Protein AF-I8QXZ4-F1 (afdb_monomer_lite)

Secondary structure (DSSP, 8-state):
--EEEEEEEE--SSS-SEEEEEEHHHHHTT-THHHHHHHS-SPSSEEEEEEEE--TTSPPEEEEEEEEEHHHHHT-S--B-TTS-B-EEEEEEEESS-----HHHHHHHHHHH-TTHHHHHHHHHT---TTPPPEEEPEEE---

Foldseek 3Di:
DKKKFKWKWWAAQAGDIFTQEDAVVCVVVVNRCQVVVQPPPPPDQAAFFKDWDDDPPAAIKIKTKGKDFLCVLQVHPFGAYPVRHTIMMIITMIIRHDDGDPRVLSVVQRVVVCVCVSVSSVVNNPDDDPPDGHHHTDIDDDDD

pLDDT: mean 92.65, std 5.45, range [53.84, 97.69]

Radius of gyration: 14.34 Å; chains: 1; bounding box: 31×32×42 Å

Sequence (144 aa):
MTGSWMFLVTRNRELDWRAILAPGFLIDANDDFQLVTRTAAPAHPQPPTARPLDVPGRAQLTLLYRSRPAGEVLGLPTARDRFGRPIFVVEGMVVDRPVSPPPAMIQAAIEDGLTGLEDLVRAFWQQSDEAAPPQVAPCRPITL

Structure (mmCIF, N/CA/C/O backbone):
data_AF-I8QXZ4-F1
#
_entry.id   AF-I8QXZ4-F1
#
loop_
_atom_site.group_PDB
_atom_site.id
_atom_site.type_symbol
_atom_site.label_atom_id
_atom_site.label_alt_id
_atom_site.label_comp_id
_atom_site.label_asym_id
_atom_site.label_entity_id
_atom_site.label_seq_id
_atom_site.pdbx_PDB_ins_code
_atom_site.Cartn_x
_atom_site.Cartn_y
_atom_site.Cartn_z
_atom_site.occupancy
_atom_site.B_iso_or_equiv
_atom_site.auth_seq_id
_atom_site.auth_comp_id
_atom_site.auth_asym_id
_atom_site.auth_atom_id
_atom_site.pdbx_PDB_model_num
ATOM 1 N N . MET A 1 1 ? 7.270 0.340 -23.156 1.00 53.84 1 MET A N 1
ATOM 2 C CA . MET A 1 1 ? 6.277 1.161 -22.434 1.00 53.84 1 MET A CA 1
ATOM 3 C C . MET A 1 1 ? 6.468 0.866 -20.966 1.00 53.84 1 MET A C 1
ATOM 5 O O . MET A 1 1 ? 6.603 -0.305 -20.652 1.00 53.84 1 MET A O 1
ATOM 9 N N . THR A 1 2 ? 6.555 1.895 -20.128 1.00 74.31 2 THR A N 1
ATOM 10 C CA . THR A 1 2 ? 6.661 1.736 -18.673 1.00 74.31 2 THR A CA 1
ATOM 11 C C . THR A 1 2 ? 5.270 1.443 -18.124 1.00 74.31 2 THR A C 1
ATOM 13 O O . THR A 1 2 ? 4.381 2.290 -18.245 1.00 74.31 2 THR A O 1
ATOM 16 N N . GLY A 1 3 ? 5.071 0.244 -17.594 1.00 90.69 3 GLY A N 1
ATOM 17 C CA . GLY A 1 3 ? 3.848 -0.165 -16.923 1.00 90.69 3 GLY A CA 1
ATOM 18 C C . GLY A 1 3 ? 3.853 0.227 -15.448 1.00 90.69 3 GLY A C 1
ATOM 19 O O . GLY A 1 3 ? 4.862 0.100 -14.748 1.00 90.69 3 GLY A O 1
ATOM 20 N N . SER A 1 4 ? 2.703 0.679 -14.965 1.00 94.19 4 SER A N 1
ATOM 21 C CA . SER A 1 4 ? 2.410 0.776 -13.543 1.00 94.19 4 SER A CA 1
ATOM 22 C C . SER A 1 4 ? 1.153 -0.005 -13.183 1.00 94.19 4 SER A C 1
ATOM 24 O O . SER A 1 4 ? 0.250 -0.199 -13.998 1.00 94.19 4 SER A O 1
ATOM 26 N N . TRP A 1 5 ? 1.092 -0.461 -11.939 1.00 95.88 5 TRP A N 1
ATOM 27 C CA . TRP A 1 5 ? -0.060 -1.160 -11.381 1.00 95.88 5 TRP A CA 1
ATOM 28 C C . TRP A 1 5 ? -0.387 -0.550 -10.037 1.00 95.88 5 TRP A C 1
ATOM 30 O O . TRP A 1 5 ? 0.482 -0.498 -9.167 1.00 95.88 5 TRP A O 1
ATOM 40 N N . MET A 1 6 ? -1.631 -0.122 -9.851 1.00 96.50 6 MET A N 1
ATOM 41 C CA . MET A 1 6 ? -2.079 0.339 -8.542 1.00 96.50 6 MET A CA 1
ATOM 42 C C . MET A 1 6 ? -2.011 -0.798 -7.525 1.00 96.50 6 MET A C 1
ATOM 44 O O . MET A 1 6 ? -2.211 -1.966 -7.855 1.00 96.50 6 MET A O 1
ATOM 48 N N . PHE A 1 7 ? -1.758 -0.449 -6.274 1.00 97.25 7 PHE A N 1
ATOM 49 C CA . PHE A 1 7 ? -1.906 -1.369 -5.167 1.00 97.25 7 PHE A CA 1
ATOM 50 C C . PHE A 1 7 ? -2.546 -0.681 -3.967 1.00 97.25 7 PHE A C 1
ATOM 52 O O . PHE A 1 7 ? -2.477 0.539 -3.796 1.00 97.25 7 PHE A O 1
ATOM 59 N N . LEU A 1 8 ? -3.172 -1.504 -3.136 1.00 97.31 8 LEU A N 1
ATOM 60 C CA . LEU A 1 8 ? -3.842 -1.099 -1.916 1.00 97.31 8 LEU A CA 1
ATOM 61 C C . LEU A 1 8 ? -3.513 -2.110 -0.834 1.00 97.31 8 LEU A C 1
ATOM 63 O O . LEU A 1 8 ? -3.776 -3.299 -1.003 1.00 97.31 8 LEU A O 1
ATOM 67 N N . VAL A 1 9 ? -2.972 -1.632 0.277 1.00 97.38 9 VAL A N 1
ATOM 68 C CA . VAL A 1 9 ? -2.697 -2.437 1.462 1.00 97.38 9 VAL A CA 1
ATOM 69 C C . VAL A 1 9 ? -3.378 -1.789 2.654 1.00 97.38 9 VAL A C 1
ATOM 71 O O . VAL A 1 9 ? -3.232 -0.595 2.911 1.00 97.38 9 VAL A O 1
ATOM 74 N N . THR A 1 10 ? -4.138 -2.574 3.401 1.00 96.56 10 THR A N 1
ATOM 75 C CA . THR A 1 10 ? -4.742 -2.112 4.648 1.00 96.56 10 THR A CA 1
ATOM 76 C C . THR A 1 10 ? -5.071 -3.305 5.541 1.00 96.56 10 THR A C 1
ATOM 78 O O . THR A 1 10 ? -4.791 -4.454 5.207 1.00 96.56 10 THR A O 1
ATOM 81 N N . ARG A 1 11 ? -5.649 -3.016 6.698 1.00 95.50 11 ARG A N 1
ATOM 82 C CA . ARG A 1 11 ? -6.251 -3.975 7.620 1.00 95.50 11 ARG A CA 1
ATOM 83 C C . ARG A 1 11 ? -7.636 -3.462 7.997 1.00 95.50 11 ARG A C 1
ATOM 85 O O . ARG A 1 11 ? -7.916 -2.280 7.800 1.00 95.50 11 ARG A O 1
ATOM 92 N N . ASN A 1 12 ? -8.488 -4.303 8.563 1.00 94.44 12 ASN A N 1
ATOM 93 C CA . ASN A 1 12 ? -9.790 -3.854 9.051 1.00 94.44 12 ASN A CA 1
ATOM 94 C C . ASN A 1 12 ? -9.926 -4.129 10.556 1.00 94.44 12 ASN A C 1
ATOM 96 O O . ASN A 1 12 ? -8.929 -4.204 11.279 1.00 94.44 12 ASN A O 1
ATOM 100 N N . ARG A 1 13 ? -11.159 -4.183 11.065 1.00 92.94 13 ARG A N 1
ATOM 101 C CA . ARG A 1 13 ? -11.408 -4.386 12.496 1.00 92.94 13 ARG A CA 1
ATOM 102 C C . ARG A 1 13 ? -10.993 -5.771 12.996 1.00 92.94 13 ARG A C 1
ATOM 104 O O . ARG A 1 13 ? -10.681 -5.905 14.183 1.00 92.94 13 ARG A O 1
ATOM 111 N N . GLU A 1 14 ? -11.004 -6.757 12.108 1.00 92.69 14 GLU A N 1
ATOM 112 C CA . GLU A 1 14 ? -10.884 -8.184 12.408 1.00 92.69 14 GLU A CA 1
ATOM 113 C C . GLU A 1 14 ? -9.661 -8.819 11.745 1.00 92.69 14 GLU A C 1
ATOM 115 O O . GLU A 1 14 ? -8.966 -9.603 12.390 1.00 92.69 14 GLU A O 1
ATOM 120 N N . LEU A 1 15 ? -9.396 -8.444 10.493 1.00 92.94 15 LEU A N 1
ATOM 121 C CA . LEU A 1 15 ? -8.332 -8.955 9.640 1.00 92.94 15 LEU A CA 1
ATOM 122 C C . LEU A 1 15 ? -7.073 -8.094 9.755 1.00 92.94 15 LEU A C 1
ATOM 124 O O . LEU A 1 15 ? -7.155 -6.862 9.809 1.00 92.94 15 LEU A O 1
ATOM 128 N N . ASP A 1 16 ? -5.914 -8.752 9.755 1.00 93.31 16 ASP A N 1
ATOM 129 C CA . ASP A 1 16 ? -4.600 -8.110 9.769 1.00 93.31 16 ASP A CA 1
ATOM 130 C C . ASP A 1 16 ? -4.232 -7.481 8.408 1.00 93.31 16 ASP A C 1
ATOM 132 O O . ASP A 1 16 ? -5.023 -7.434 7.463 1.00 93.31 16 ASP A O 1
ATOM 136 N N . TRP A 1 17 ? -3.032 -6.901 8.342 1.00 94.56 17 TRP A N 1
ATOM 137 C CA . TRP A 1 17 ? -2.517 -6.219 7.158 1.00 94.56 17 TRP A CA 1
ATOM 138 C C . TRP A 1 17 ? -2.399 -7.147 5.956 1.00 94.56 17 TRP A C 1
ATOM 140 O O . TRP A 1 17 ? -1.713 -8.165 6.018 1.00 94.56 17 TRP A O 1
ATOM 150 N N . ARG A 1 18 ? -2.993 -6.739 4.835 1.00 95.38 18 ARG A N 1
ATOM 151 C CA . ARG A 1 18 ? -2.932 -7.488 3.582 1.00 95.38 18 ARG A CA 1
ATOM 152 C C . ARG A 1 18 ? -3.099 -6.596 2.361 1.00 95.38 18 ARG A C 1
ATOM 154 O O . ARG A 1 18 ? -3.592 -5.469 2.461 1.00 95.38 18 ARG A O 1
ATOM 161 N N . ALA A 1 19 ? -2.710 -7.120 1.204 1.00 96.62 19 ALA A N 1
ATOM 162 C CA . ALA A 1 19 ? -3.058 -6.522 -0.072 1.00 96.62 19 ALA A CA 1
ATOM 163 C C . ALA A 1 19 ? -4.553 -6.736 -0.365 1.00 96.62 19 ALA A C 1
ATOM 165 O O . ALA A 1 19 ? -5.075 -7.837 -0.217 1.00 96.62 19 ALA A O 1
ATOM 166 N N . ILE A 1 20 ? -5.230 -5.667 -0.776 1.00 96.31 20 ILE A N 1
ATOM 167 C CA . ILE A 1 20 ? -6.620 -5.662 -1.266 1.00 96.31 20 ILE A CA 1
ATOM 168 C C . ILE A 1 20 ? -6.642 -5.523 -2.785 1.00 96.31 20 ILE A C 1
ATOM 170 O O . ILE A 1 20 ? -7.501 -6.086 -3.457 1.00 96.31 20 ILE A O 1
ATOM 174 N N . LEU A 1 21 ? -5.670 -4.786 -3.319 1.00 97.12 21 LEU A N 1
ATOM 175 C CA . LEU A 1 21 ? -5.420 -4.618 -4.740 1.00 97.12 21 LEU A CA 1
ATOM 176 C C . LEU A 1 21 ? -3.920 -4.804 -4.967 1.00 97.12 21 LEU A C 1
ATOM 178 O O . LEU A 1 21 ? -3.120 -4.184 -4.263 1.00 97.12 21 LEU A O 1
ATOM 182 N N . ALA A 1 22 ? -3.540 -5.629 -5.936 1.00 97.31 22 ALA A N 1
ATOM 183 C CA . ALA A 1 22 ? -2.142 -5.877 -6.270 1.00 97.31 22 ALA A CA 1
ATOM 184 C C . ALA A 1 22 ? -1.969 -6.182 -7.768 1.00 97.31 22 ALA A C 1
ATOM 186 O O . ALA A 1 22 ? -2.902 -6.671 -8.408 1.00 97.31 22 ALA A O 1
ATOM 187 N N . PRO A 1 23 ? -0.782 -5.940 -8.354 1.00 96.31 23 PRO A N 1
ATOM 188 C CA . PRO A 1 23 ? -0.457 -6.455 -9.680 1.00 96.31 23 PRO A CA 1
ATOM 18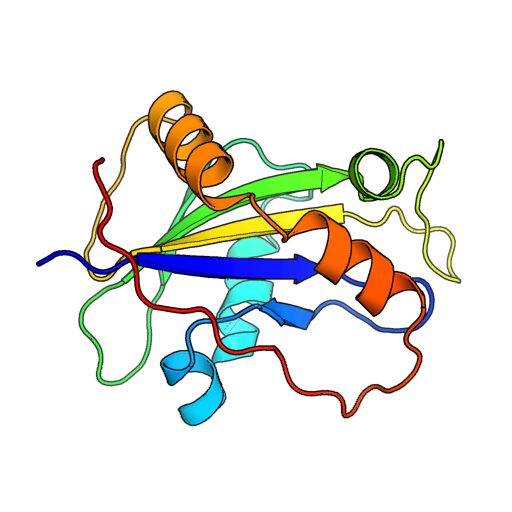9 C C . PRO A 1 2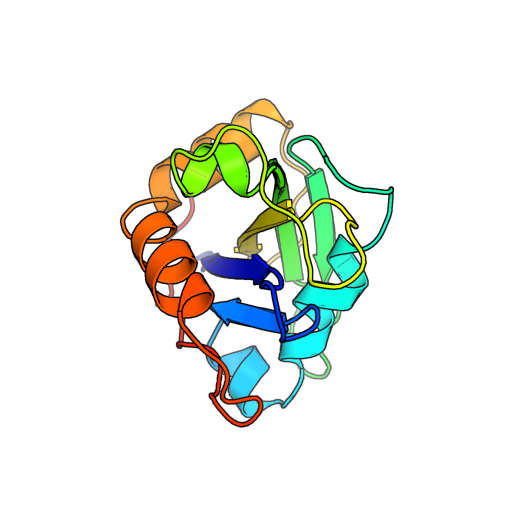3 ? -0.698 -7.967 -9.748 1.00 96.31 23 PRO A C 1
ATOM 191 O O . PRO A 1 23 ? -0.199 -8.702 -8.896 1.00 96.31 23 PRO A O 1
ATOM 194 N N . GLY A 1 24 ? -1.396 -8.441 -10.787 1.00 95.44 24 GLY A N 1
ATOM 195 C CA . GLY A 1 24 ? -1.713 -9.872 -10.938 1.00 95.44 24 GLY A CA 1
ATOM 196 C C . GLY A 1 24 ? -0.475 -10.758 -10.876 1.00 95.44 24 GLY A C 1
ATOM 197 O O . GLY A 1 24 ? -0.476 -11.805 -10.251 1.00 95.44 24 GLY A O 1
ATOM 198 N N . PHE A 1 25 ? 0.643 -10.251 -11.382 1.00 93.75 25 PHE A N 1
ATOM 199 C CA . PHE A 1 25 ? 1.892 -10.983 -11.367 1.00 93.75 25 PHE A CA 1
ATOM 200 C C . PHE A 1 25 ? 2.530 -11.187 -9.986 1.00 93.75 25 PHE A C 1
ATOM 202 O O . PHE A 1 25 ? 3.400 -12.046 -9.867 1.00 93.75 25 PHE A O 1
ATOM 209 N N . LEU A 1 26 ? 2.191 -10.360 -8.989 1.00 95.50 26 LEU A N 1
ATOM 210 C CA . LEU A 1 26 ? 2.594 -10.596 -7.600 1.00 95.50 26 LEU A CA 1
ATOM 211 C C . LEU A 1 26 ? 1.701 -11.666 -6.984 1.00 95.50 26 LEU A C 1
ATOM 213 O O . LEU A 1 26 ? 2.197 -12.520 -6.262 1.00 95.50 26 LEU A O 1
ATOM 217 N N . ILE A 1 27 ? 0.408 -11.640 -7.313 1.00 95.19 27 ILE A N 1
ATOM 218 C CA . ILE A 1 27 ? -0.573 -12.626 -6.853 1.00 95.19 27 ILE A CA 1
ATOM 219 C C . ILE A 1 27 ? -0.210 -14.013 -7.401 1.00 95.19 27 ILE A C 1
ATOM 221 O O . ILE A 1 27 ? -0.087 -14.961 -6.633 1.00 95.19 27 ILE A O 1
ATOM 225 N N . ASP A 1 28 ? 0.062 -14.118 -8.705 1.00 93.94 28 ASP A N 1
ATOM 226 C CA . ASP A 1 28 ? 0.450 -15.371 -9.370 1.00 93.94 28 ASP A CA 1
ATOM 227 C C . ASP A 1 28 ? 1.748 -15.964 -8.796 1.00 93.94 28 ASP A C 1
ATOM 229 O O . ASP A 1 28 ? 1.925 -17.181 -8.763 1.00 93.94 28 ASP A O 1
ATO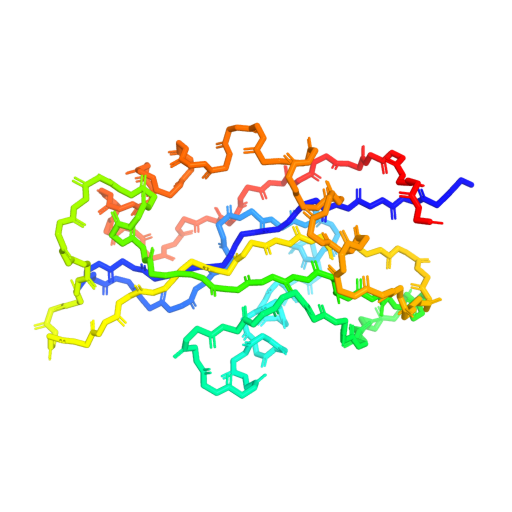M 233 N N . ALA A 1 29 ? 2.661 -15.100 -8.342 1.00 92.50 29 ALA A N 1
ATOM 234 C CA . ALA A 1 29 ? 3.922 -15.486 -7.715 1.00 92.50 29 ALA A CA 1
ATOM 235 C C . ALA A 1 29 ? 3.807 -15.727 -6.197 1.00 92.50 29 ALA A C 1
ATOM 237 O O . ALA A 1 29 ? 4.792 -16.130 -5.582 1.00 92.50 29 ALA A O 1
ATOM 238 N N . ASN A 1 30 ? 2.634 -15.495 -5.592 1.00 92.88 30 ASN A N 1
ATOM 239 C CA . ASN A 1 30 ? 2.422 -15.496 -4.140 1.00 92.88 30 ASN A CA 1
ATOM 240 C C . ASN A 1 30 ? 3.381 -14.538 -3.390 1.00 92.88 30 ASN A C 1
ATOM 242 O O . ASN A 1 30 ? 3.855 -14.832 -2.293 1.00 92.88 30 ASN A O 1
ATOM 246 N N . ASP A 1 31 ? 3.676 -13.393 -4.014 1.00 95.06 31 ASP A N 1
ATOM 247 C CA . ASP A 1 31 ? 4.605 -12.347 -3.561 1.00 95.06 31 ASP A CA 1
ATOM 248 C C . ASP A 1 31 ? 3.887 -11.029 -3.194 1.00 95.06 31 ASP A C 1
ATOM 250 O O . ASP A 1 31 ? 4.528 -10.022 -2.887 1.00 95.06 31 ASP A O 1
ATOM 254 N N . ASP A 1 32 ? 2.552 -10.986 -3.193 1.00 94.88 32 ASP A N 1
ATOM 255 C CA . ASP A 1 32 ? 1.771 -9.793 -2.835 1.00 94.88 32 ASP A CA 1
ATOM 256 C C . ASP A 1 32 ? 1.999 -9.343 -1.379 1.00 94.88 32 ASP A C 1
ATOM 258 O O . ASP A 1 32 ? 1.929 -8.146 -1.081 1.00 94.88 32 ASP A O 1
ATOM 262 N N . PHE A 1 33 ? 2.405 -10.258 -0.491 1.00 93.94 33 PHE A N 1
ATOM 263 C CA . PHE A 1 33 ? 2.833 -9.937 0.876 1.00 93.94 33 PHE A CA 1
ATOM 264 C C . PHE A 1 33 ? 4.010 -8.944 0.922 1.00 93.94 33 PHE A C 1
ATOM 266 O O . PHE A 1 33 ? 4.165 -8.216 1.908 1.00 93.94 33 PHE A O 1
ATOM 273 N N . GLN A 1 34 ? 4.822 -8.855 -0.140 1.00 95.25 34 GLN A N 1
ATOM 274 C CA . GLN A 1 34 ? 5.898 -7.865 -0.245 1.00 95.25 34 GLN A CA 1
ATOM 275 C C . GLN A 1 34 ? 5.359 -6.431 -0.197 1.00 95.25 34 GLN A C 1
ATOM 277 O O . GLN A 1 34 ? 6.024 -5.539 0.328 1.00 95.25 34 GLN A O 1
ATOM 282 N N . LEU A 1 35 ? 4.137 -6.189 -0.686 1.00 96.62 35 LEU A N 1
ATOM 283 C CA . LEU A 1 35 ? 3.509 -4.868 -0.612 1.00 96.62 35 LEU A CA 1
ATOM 284 C C . LEU A 1 35 ? 3.272 -4.447 0.841 1.00 96.62 35 LEU A C 1
ATOM 286 O O . LEU A 1 35 ? 3.438 -3.276 1.178 1.00 96.62 35 LEU A O 1
ATOM 290 N N . VAL A 1 36 ? 2.939 -5.400 1.714 1.00 96.06 36 VAL A N 1
ATOM 291 C CA . VAL A 1 36 ? 2.766 -5.166 3.152 1.00 96.06 36 VAL A CA 1
ATOM 292 C C . VAL A 1 36 ? 4.116 -4.924 3.821 1.00 96.06 36 VAL A C 1
ATOM 294 O O . VAL A 1 36 ? 4.310 -3.920 4.503 1.00 96.06 36 VAL A O 1
ATOM 297 N N . THR A 1 37 ? 5.083 -5.817 3.611 1.00 95.12 37 THR A N 1
ATOM 298 C CA . THR A 1 37 ? 6.361 -5.769 4.338 1.00 95.12 37 THR A CA 1
ATOM 299 C C . THR A 1 37 ? 7.210 -4.565 3.938 1.00 95.12 37 THR A C 1
ATOM 301 O O . THR A 1 37 ? 7.813 -3.918 4.796 1.00 95.12 37 THR A O 1
ATOM 304 N N . ARG A 1 38 ? 7.227 -4.201 2.651 1.00 95.38 38 ARG A N 1
ATOM 305 C CA . ARG A 1 38 ? 8.030 -3.078 2.146 1.00 95.38 38 ARG A CA 1
ATOM 306 C C . ARG A 1 38 ? 7.460 -1.716 2.523 1.00 95.38 38 ARG A C 1
ATOM 308 O O . ARG A 1 38 ? 8.225 -0.748 2.583 1.00 95.38 38 ARG A O 1
ATOM 315 N N . THR A 1 39 ? 6.167 -1.648 2.833 1.00 95.50 39 THR A N 1
ATOM 316 C CA . THR A 1 39 ? 5.489 -0.410 3.238 1.00 95.50 39 THR A CA 1
ATOM 317 C C . THR A 1 39 ? 5.331 -0.271 4.755 1.00 95.50 39 THR A C 1
ATOM 319 O O . THR A 1 39 ? 4.967 0.805 5.213 1.00 95.50 39 THR A O 1
ATOM 322 N N . ALA A 1 40 ? 5.687 -1.288 5.550 1.00 90.88 40 ALA A N 1
ATOM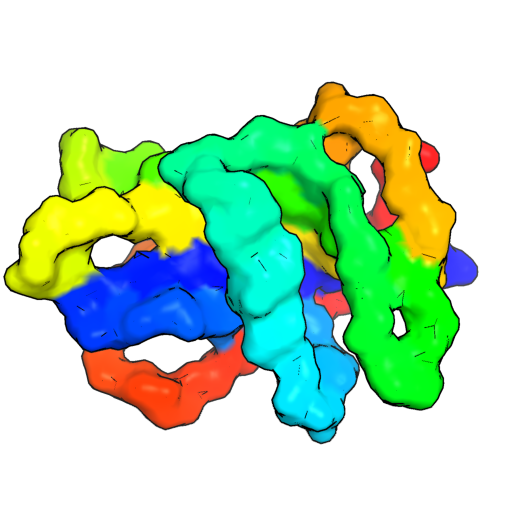 323 C CA . ALA A 1 40 ? 5.505 -1.304 7.009 1.00 90.88 40 ALA A CA 1
ATOM 324 C C . ALA A 1 40 ? 6.419 -0.350 7.808 1.00 90.88 40 ALA A C 1
ATOM 326 O O . ALA A 1 40 ? 6.137 -0.044 8.967 1.00 90.88 40 ALA A O 1
ATOM 327 N N . ALA A 1 41 ? 7.530 0.101 7.223 1.00 84.19 41 ALA A N 1
ATOM 328 C CA . ALA A 1 41 ? 8.476 1.021 7.857 1.00 84.19 41 ALA A CA 1
ATOM 329 C C . ALA A 1 41 ? 8.687 2.252 6.963 1.00 84.19 41 ALA A C 1
ATOM 331 O O . ALA A 1 41 ? 8.680 2.073 5.751 1.00 84.19 41 ALA A O 1
ATOM 332 N N . PRO A 1 42 ? 8.966 3.458 7.498 1.00 85.94 42 PRO A N 1
ATOM 333 C CA . PRO A 1 42 ? 8.793 3.839 8.906 1.00 85.94 42 PRO A CA 1
ATOM 334 C C . PRO A 1 42 ? 7.322 3.711 9.356 1.00 85.94 42 PRO A C 1
ATOM 336 O O . PRO A 1 42 ? 6.459 3.364 8.559 1.00 85.94 42 PRO A O 1
ATOM 339 N N . ALA A 1 43 ? 7.019 3.934 10.637 1.00 90.00 43 ALA A N 1
ATOM 340 C CA . ALA A 1 43 ? 5.643 3.818 11.132 1.00 90.00 43 ALA A CA 1
ATOM 341 C C . ALA A 1 43 ? 4.667 4.726 10.352 1.00 90.00 43 ALA A C 1
ATOM 343 O O . ALA A 1 43 ? 5.039 5.808 9.903 1.00 90.00 43 ALA A O 1
ATOM 344 N N . HIS A 1 44 ? 3.420 4.278 10.198 1.00 92.62 44 HIS A N 1
ATOM 345 C CA . HIS A 1 44 ? 2.356 5.043 9.544 1.00 92.62 44 HIS A CA 1
ATOM 346 C C . HIS A 1 44 ? 1.869 6.217 10.421 1.00 92.62 44 HIS A C 1
ATOM 348 O O . HIS A 1 44 ? 1.866 6.088 11.650 1.00 92.62 44 HIS A O 1
ATOM 354 N N . PRO A 1 45 ? 1.391 7.328 9.825 1.00 95.25 45 PRO A N 1
ATOM 355 C CA . PRO A 1 45 ? 1.269 7.586 8.386 1.00 95.25 45 PRO A CA 1
ATOM 356 C C . PRO A 1 45 ? 2.618 7.915 7.728 1.00 95.25 45 PRO A C 1
ATOM 358 O O . PRO A 1 45 ? 3.579 8.283 8.394 1.00 95.25 45 PRO A O 1
ATOM 361 N N . GLN A 1 46 ? 2.678 7.796 6.402 1.00 94.88 46 GLN A N 1
ATOM 362 C CA . GLN A 1 46 ? 3.886 8.044 5.613 1.00 94.88 46 GLN A CA 1
ATOM 363 C C . GLN A 1 46 ? 3.575 9.001 4.461 1.00 94.88 46 GLN A C 1
ATOM 365 O O . GLN A 1 46 ? 2.580 8.782 3.757 1.00 94.88 46 GLN A O 1
ATOM 370 N N . PRO A 1 47 ? 4.427 10.018 4.232 1.00 95.88 47 PRO A N 1
ATOM 371 C CA . PRO A 1 47 ? 4.303 10.882 3.069 1.00 95.88 47 PRO A CA 1
ATOM 372 C C . PRO A 1 47 ? 4.572 10.092 1.775 1.00 95.88 47 PRO A C 1
ATOM 374 O O . PRO A 1 47 ? 5.079 8.967 1.834 1.00 95.88 47 PRO A O 1
ATOM 377 N N . PRO A 1 48 ? 4.278 10.678 0.602 1.00 97.38 48 PRO A N 1
ATOM 378 C CA . PRO A 1 48 ? 4.655 10.113 -0.690 1.00 97.38 48 PRO A CA 1
ATOM 379 C C . PRO A 1 48 ? 6.135 9.704 -0.723 1.00 97.38 48 PRO A C 1
ATOM 381 O O . PRO A 1 48 ? 7.024 10.534 -0.534 1.00 97.38 48 PRO A O 1
ATOM 384 N N . THR A 1 49 ? 6.385 8.411 -0.922 1.00 96.62 49 THR A N 1
ATOM 385 C CA . THR A 1 49 ? 7.690 7.761 -0.758 1.00 96.62 49 THR A CA 1
ATOM 386 C C . THR A 1 49 ? 7.936 6.769 -1.894 1.00 96.62 49 THR A C 1
ATOM 388 O O . THR A 1 49 ? 7.012 6.093 -2.348 1.00 96.62 49 THR A O 1
ATOM 391 N N . ALA A 1 50 ? 9.195 6.663 -2.332 1.00 96.56 50 ALA A N 1
ATOM 392 C CA . ALA A 1 50 ? 9.658 5.653 -3.280 1.00 96.56 50 ALA A CA 1
ATOM 393 C C . ALA A 1 50 ? 10.477 4.566 -2.565 1.00 96.56 50 ALA A C 1
ATOM 395 O O . ALA A 1 50 ? 11.310 4.880 -1.710 1.00 96.56 50 ALA A O 1
ATOM 396 N N . ARG A 1 51 ? 10.267 3.292 -2.910 1.00 96.38 51 ARG A N 1
ATOM 397 C CA . ARG A 1 51 ? 11.051 2.160 -2.387 1.00 96.38 51 ARG A CA 1
ATOM 398 C C . ARG A 1 51 ? 11.319 1.101 -3.445 1.00 96.38 51 ARG A C 1
ATOM 400 O O . ARG A 1 51 ? 10.423 0.819 -4.232 1.00 96.38 51 ARG A O 1
ATOM 407 N N . PRO A 1 52 ? 12.498 0.461 -3.442 1.00 95.62 52 PRO A N 1
ATOM 408 C CA . PRO A 1 52 ? 12.730 -0.688 -4.303 1.00 95.62 52 PRO A CA 1
ATOM 409 C C . PRO A 1 52 ? 11.822 -1.856 -3.901 1.00 95.62 52 PRO A C 1
ATOM 411 O O . PRO A 1 52 ? 11.557 -2.080 -2.714 1.00 95.62 52 PRO A O 1
ATOM 414 N N . LEU A 1 53 ? 11.373 -2.605 -4.904 1.00 95.06 53 LEU A N 1
ATOM 415 C CA . LEU A 1 53 ? 10.671 -3.870 -4.748 1.00 95.06 53 LEU A CA 1
ATOM 416 C C . LEU A 1 53 ? 11.414 -4.941 -5.544 1.00 95.06 53 LEU A C 1
ATOM 418 O O . LEU A 1 53 ? 11.463 -4.909 -6.774 1.00 95.06 53 LEU A O 1
ATOM 422 N N . ASP A 1 54 ? 11.968 -5.899 -4.812 1.00 90.56 54 ASP A N 1
ATOM 423 C CA . ASP A 1 54 ? 12.669 -7.038 -5.386 1.00 90.56 54 ASP A CA 1
ATOM 424 C C . ASP A 1 54 ? 11.684 -8.200 -5.523 1.00 90.56 54 ASP A C 1
ATOM 426 O O . ASP A 1 54 ? 11.183 -8.708 -4.520 1.00 90.56 54 ASP A O 1
ATOM 430 N N . VAL A 1 55 ? 11.408 -8.603 -6.764 1.00 88.50 55 VAL A N 1
ATOM 431 C CA . VAL A 1 55 ? 10.577 -9.771 -7.088 1.00 88.50 55 VAL A CA 1
ATOM 432 C C . VAL A 1 55 ? 11.446 -10.756 -7.864 1.00 88.50 55 VAL A C 1
ATOM 434 O O . VAL A 1 55 ? 11.972 -10.380 -8.920 1.00 88.50 55 VAL A O 1
ATOM 437 N N . PRO A 1 56 ? 11.634 -11.995 -7.378 1.00 85.56 56 PRO A N 1
ATOM 438 C CA . PRO A 1 56 ? 12.412 -13.004 -8.085 1.00 85.56 56 PRO A CA 1
ATOM 439 C C . PRO A 1 56 ? 11.957 -13.168 -9.542 1.00 85.56 56 PRO A C 1
ATOM 441 O O . PRO A 1 56 ? 10.769 -13.249 -9.841 1.00 85.56 56 PRO A O 1
ATOM 444 N N . GLY A 1 57 ? 12.914 -13.200 -10.473 1.00 83.94 57 GLY A N 1
ATOM 445 C CA . GLY A 1 57 ? 12.620 -13.376 -11.900 1.00 83.94 57 GLY A CA 1
ATOM 446 C C . GLY A 1 57 ? 12.068 -12.136 -12.616 1.00 83.94 57 GLY A C 1
ATOM 447 O O . GLY A 1 57 ? 11.694 -12.238 -13.784 1.00 83.94 57 GLY A O 1
ATOM 448 N N . ARG A 1 58 ? 12.045 -10.963 -11.968 1.00 83.31 58 ARG A N 1
ATOM 449 C CA . ARG A 1 58 ? 11.709 -9.684 -12.608 1.00 83.31 58 ARG A CA 1
ATOM 450 C C . ARG A 1 58 ? 12.867 -8.696 -12.600 1.00 83.31 58 ARG A C 1
ATOM 452 O O . ARG A 1 58 ? 13.768 -8.760 -11.769 1.00 83.31 58 ARG A O 1
ATOM 459 N N . ALA A 1 59 ? 12.801 -7.745 -13.533 1.00 83.56 59 ALA A N 1
ATOM 460 C CA . ALA A 1 59 ? 13.588 -6.523 -13.442 1.00 83.56 59 ALA A CA 1
ATOM 461 C C . ALA A 1 59 ? 13.250 -5.772 -12.143 1.00 83.56 59 ALA A C 1
ATOM 463 O O . ALA A 1 59 ? 12.153 -5.917 -11.603 1.00 83.56 59 ALA A O 1
ATOM 464 N N . GLN A 1 60 ? 14.191 -4.963 -11.658 1.00 89.88 60 GLN A N 1
ATOM 465 C CA . GLN A 1 60 ? 14.014 -4.187 -10.434 1.00 89.88 60 GLN A CA 1
ATOM 466 C C . GLN A 1 60 ? 12.798 -3.254 -10.546 1.00 89.88 60 GLN A C 1
ATOM 468 O O . GLN A 1 60 ? 12.736 -2.402 -11.437 1.00 89.88 60 GLN A O 1
ATOM 473 N N . LEU A 1 61 ? 11.844 -3.425 -9.628 1.00 95.31 61 LEU A N 1
ATOM 474 C CA . LEU A 1 61 ? 10.607 -2.651 -9.560 1.00 95.31 61 LEU A CA 1
ATOM 475 C C . LEU A 1 61 ? 10.732 -1.535 -8.515 1.00 95.31 61 LEU A C 1
ATOM 477 O O . LEU A 1 61 ? 11.574 -1.591 -7.615 1.00 95.31 61 LEU A O 1
ATOM 481 N N . THR A 1 62 ? 9.844 -0.546 -8.595 1.00 97.12 62 THR A N 1
ATOM 482 C CA . THR A 1 62 ? 9.728 0.515 -7.584 1.00 97.12 62 THR A CA 1
ATOM 483 C C . THR A 1 62 ? 8.301 0.610 -7.056 1.00 97.12 62 THR A C 1
ATOM 485 O O . THR A 1 62 ? 7.357 0.665 -7.837 1.00 97.12 62 THR A O 1
ATOM 488 N N . LEU A 1 63 ? 8.136 0.690 -5.737 1.00 97.38 63 LEU A N 1
ATOM 489 C CA . LEU A 1 63 ? 6.910 1.138 -5.080 1.00 97.38 63 LEU A CA 1
ATOM 490 C C . LEU A 1 63 ? 6.915 2.655 -4.972 1.00 97.38 63 LEU A C 1
ATOM 492 O O . LEU A 1 63 ? 7.839 3.220 -4.393 1.00 97.38 63 LEU A O 1
ATOM 496 N N . LEU A 1 64 ? 5.856 3.292 -5.449 1.00 97.31 64 LEU A N 1
ATOM 497 C CA . LEU A 1 64 ? 5.551 4.696 -5.198 1.00 97.31 64 LEU A CA 1
ATOM 498 C C . LEU A 1 64 ? 4.260 4.741 -4.391 1.00 97.31 64 LEU A C 1
ATOM 500 O O . LEU A 1 64 ? 3.224 4.303 -4.885 1.00 97.31 64 LEU A O 1
ATOM 504 N N . TYR A 1 65 ? 4.307 5.187 -3.140 1.00 97.62 65 TYR A N 1
ATOM 505 C CA . TYR A 1 65 ? 3.164 5.036 -2.239 1.00 97.62 65 TYR A CA 1
ATOM 506 C C . TYR A 1 65 ? 3.097 6.124 -1.176 1.00 97.62 65 TYR A C 1
ATOM 508 O O . TYR A 1 65 ? 4.071 6.826 -0.911 1.00 97.62 65 TYR A O 1
ATOM 516 N N . ARG A 1 66 ? 1.939 6.229 -0.532 1.00 97.00 66 ARG A N 1
ATOM 517 C CA . ARG A 1 66 ? 1.728 7.002 0.694 1.00 97.00 66 ARG A CA 1
ATOM 518 C C . ARG A 1 66 ? 0.870 6.194 1.655 1.00 97.00 66 ARG A C 1
ATOM 520 O O . ARG A 1 66 ? 0.250 5.207 1.260 1.00 97.00 66 ARG A O 1
ATOM 527 N N . SER A 1 67 ? 0.801 6.616 2.914 1.00 97.06 67 SER A N 1
ATOM 528 C CA . SER A 1 67 ? -0.188 6.056 3.834 1.00 97.06 67 SER A CA 1
ATOM 529 C C . SER A 1 67 ? -0.877 7.119 4.667 1.00 97.06 67 SER A C 1
ATOM 531 O O . SER A 1 67 ? -0.231 8.042 5.162 1.00 97.06 67 SER A O 1
ATOM 533 N N . ARG A 1 68 ? -2.192 6.965 4.820 1.00 95.19 68 ARG A N 1
ATOM 534 C CA . ARG A 1 68 ? -3.076 7.907 5.514 1.00 95.19 68 ARG A CA 1
ATOM 535 C C . ARG A 1 68 ? -4.055 7.176 6.438 1.00 95.19 68 ARG A C 1
ATOM 537 O O . ARG A 1 68 ? -4.299 5.982 6.234 1.00 95.19 68 ARG A O 1
ATOM 544 N N . PRO A 1 69 ? -4.579 7.826 7.490 1.00 96.31 69 PRO A N 1
ATOM 545 C CA . PRO A 1 69 ? -5.581 7.230 8.370 1.00 96.31 69 PRO A CA 1
ATOM 546 C C . PRO A 1 69 ? -6.787 6.693 7.589 1.00 96.31 69 PRO A C 1
ATOM 548 O O . PRO A 1 69 ? -7.369 7.395 6.768 1.00 96.31 69 PRO A O 1
ATOM 551 N N . ALA A 1 70 ? -7.223 5.466 7.885 1.00 95.75 70 ALA A N 1
ATOM 552 C CA . ALA A 1 70 ? -8.372 4.869 7.199 1.00 95.75 70 ALA A CA 1
ATOM 553 C C . ALA A 1 70 ? -9.688 5.618 7.474 1.00 95.75 70 ALA A C 1
ATOM 555 O O . ALA A 1 70 ? -10.610 5.559 6.666 1.00 95.75 70 ALA A O 1
ATOM 556 N N . GLY A 1 71 ? -9.765 6.362 8.585 1.00 94.75 71 GLY A N 1
ATOM 557 C CA . GLY A 1 71 ? -10.915 7.211 8.901 1.00 94.75 71 GLY A CA 1
ATOM 558 C C . GLY A 1 71 ? -11.191 8.269 7.829 1.00 94.75 71 GLY A C 1
ATOM 559 O O . GLY A 1 71 ? -12.351 8.499 7.504 1.00 94.75 71 GLY A O 1
ATOM 560 N N . GLU A 1 72 ? -10.146 8.825 7.207 1.00 93.62 72 GLU A N 1
ATOM 561 C CA . GLU A 1 72 ? -10.283 9.807 6.122 1.00 93.62 72 GLU A CA 1
ATOM 562 C C . GLU A 1 72 ? -10.958 9.202 4.884 1.00 93.62 72 GLU A C 1
ATOM 564 O O . GLU A 1 72 ? -11.772 9.858 4.245 1.00 93.62 72 GLU A O 1
ATOM 569 N N . VAL A 1 73 ? -10.667 7.935 4.575 1.00 92.31 73 VAL A N 1
ATOM 570 C CA . VAL A 1 73 ? -11.236 7.209 3.423 1.00 92.31 73 VAL A CA 1
ATOM 571 C C . VAL A 1 73 ? -12.666 6.736 3.705 1.00 92.31 73 VAL A C 1
ATOM 573 O O . VAL A 1 73 ? -13.549 6.757 2.842 1.00 92.31 73 VAL A O 1
ATOM 576 N N . LEU A 1 74 ? -12.904 6.300 4.942 1.00 92.06 74 LEU A N 1
ATOM 577 C CA . LEU A 1 74 ? -14.178 5.740 5.387 1.00 92.06 74 LEU A CA 1
ATOM 578 C C . LEU A 1 74 ? -15.200 6.808 5.808 1.00 92.06 74 LEU A C 1
ATOM 580 O O . LEU A 1 74 ? -16.346 6.458 6.077 1.00 92.06 74 LEU A O 1
ATOM 584 N N . GLY A 1 75 ? -14.810 8.084 5.897 1.00 92.00 75 GLY A N 1
ATOM 585 C CA . GLY A 1 75 ? -15.665 9.142 6.446 1.00 92.00 75 GLY A CA 1
ATOM 586 C C . GLY A 1 75 ? -15.941 8.966 7.944 1.00 92.00 75 GLY A C 1
ATOM 587 O O . GLY A 1 75 ? -17.005 9.338 8.434 1.00 92.00 75 GLY A O 1
ATOM 588 N N . LEU A 1 76 ? -15.000 8.361 8.675 1.00 90.62 76 LEU A N 1
ATOM 589 C CA . LEU A 1 76 ? -15.109 8.086 10.107 1.00 90.62 76 LEU A CA 1
ATOM 590 C C . LEU A 1 76 ? -14.163 8.997 10.901 1.00 90.62 76 LEU A C 1
ATOM 592 O O . LEU A 1 76 ? -13.006 9.145 10.507 1.00 90.62 76 LEU A O 1
ATOM 596 N N . PRO A 1 77 ? -14.576 9.517 12.076 1.00 88.50 77 PRO A N 1
ATOM 597 C CA . PRO A 1 77 ? -13.691 10.313 12.929 1.00 88.50 77 PRO A CA 1
ATOM 598 C C . PRO A 1 77 ? -12.417 9.560 13.326 1.00 88.50 77 PRO A C 1
ATOM 600 O O . PRO A 1 77 ? -11.339 10.139 13.409 1.00 88.50 77 PRO A O 1
ATOM 603 N N . THR A 1 78 ? -12.541 8.251 13.574 1.00 88.81 78 THR A N 1
ATOM 604 C CA . THR A 1 78 ? -11.408 7.355 13.821 1.00 88.81 78 THR A CA 1
ATOM 605 C C . THR A 1 78 ? -11.702 5.962 13.270 1.00 88.81 78 THR A C 1
ATOM 607 O O . THR A 1 78 ? -12.815 5.459 13.411 1.00 88.81 78 THR A O 1
ATOM 610 N N . ALA A 1 79 ? -10.689 5.323 12.684 1.00 94.75 79 ALA A N 1
ATOM 611 C CA . ALA A 1 79 ? -10.721 3.913 12.307 1.00 94.75 79 ALA A CA 1
ATOM 612 C C . ALA A 1 79 ? -9.740 3.142 13.197 1.00 94.75 79 ALA A C 1
ATOM 614 O O . ALA A 1 79 ? -8.542 3.443 13.220 1.00 94.75 79 ALA A O 1
ATOM 615 N N . ARG A 1 80 ? -10.253 2.175 13.963 1.00 95.25 80 ARG A N 1
ATOM 616 C CA . ARG A 1 80 ? -9.478 1.359 14.907 1.00 95.25 80 ARG A CA 1
ATOM 617 C C . ARG A 1 80 ? -9.843 -0.112 14.781 1.00 95.25 80 ARG A C 1
ATOM 619 O O . ARG A 1 80 ? -10.984 -0.436 14.455 1.00 95.25 80 ARG A O 1
ATOM 626 N N . ASP A 1 81 ? -8.880 -0.980 15.068 1.00 93.19 81 ASP A N 1
ATOM 627 C CA . ASP A 1 81 ? -9.125 -2.420 15.141 1.00 93.19 81 ASP A CA 1
ATOM 628 C C . ASP A 1 81 ? -9.755 -2.848 16.477 1.00 93.19 81 ASP A C 1
ATOM 630 O O . ASP A 1 81 ? -9.973 -2.023 17.370 1.00 93.19 81 ASP A O 1
ATOM 634 N N . ARG A 1 82 ? -10.046 -4.148 16.632 1.00 91.00 82 ARG A N 1
ATOM 635 C CA . ARG A 1 82 ? -10.609 -4.718 17.873 1.00 91.00 82 ARG A CA 1
ATOM 636 C C . ARG A 1 82 ? -9.754 -4.502 19.130 1.00 91.00 82 ARG A C 1
ATOM 638 O O . ARG A 1 82 ? -10.270 -4.625 20.234 1.00 91.00 82 ARG A O 1
ATOM 645 N N . PHE A 1 83 ? -8.474 -4.164 18.977 1.00 93.19 83 PHE A N 1
ATOM 646 C CA . PHE A 1 83 ? -7.550 -3.864 20.075 1.00 93.19 83 PHE A CA 1
ATOM 647 C C . PHE A 1 83 ? -7.358 -2.355 20.285 1.00 93.19 83 PHE A C 1
ATOM 649 O O . PHE A 1 83 ? -6.501 -1.933 21.059 1.00 93.19 83 PHE A O 1
ATOM 656 N N . GLY A 1 84 ? -8.122 -1.522 19.575 1.00 92.69 84 GLY A N 1
ATOM 657 C CA . GLY A 1 84 ? -8.030 -0.071 19.651 1.00 92.69 84 GLY A CA 1
ATOM 658 C C . GLY A 1 84 ? -6.835 0.523 18.903 1.00 92.69 84 GLY A C 1
ATOM 659 O O . GLY A 1 84 ? -6.586 1.721 19.038 1.00 92.69 84 GLY A O 1
ATOM 660 N N . ARG A 1 85 ? -6.093 -0.246 18.097 1.00 93.00 85 ARG A N 1
ATOM 661 C CA . ARG A 1 85 ? -4.947 0.275 17.333 1.00 93.00 85 ARG A CA 1
ATOM 662 C C . ARG A 1 85 ? -5.452 1.055 16.109 1.00 93.00 85 ARG A C 1
ATOM 664 O O . ARG A 1 85 ? -6.387 0.591 15.456 1.00 93.00 85 ARG A O 1
ATOM 671 N N . PRO A 1 86 ? -4.857 2.213 15.762 1.00 94.56 86 PRO A N 1
ATOM 672 C CA . PRO A 1 86 ? -5.271 2.986 14.591 1.00 94.56 86 PRO A CA 1
ATOM 673 C C . PRO A 1 86 ? -5.055 2.195 13.296 1.00 94.56 86 PRO A C 1
ATOM 675 O O . PRO A 1 86 ? -4.087 1.442 13.172 1.00 94.56 86 PRO A O 1
ATOM 678 N N . ILE A 1 87 ? -5.960 2.355 12.336 1.00 96.06 87 ILE A N 1
ATOM 679 C CA . ILE A 1 87 ? -5.888 1.705 11.025 1.00 96.06 87 ILE A CA 1
ATOM 680 C C . ILE A 1 87 ? -5.488 2.733 9.972 1.00 96.06 87 ILE A C 1
ATOM 682 O O . ILE A 1 87 ? -5.990 3.858 9.959 1.00 96.06 87 ILE A O 1
ATOM 686 N N . PHE A 1 88 ? -4.595 2.318 9.078 1.00 96.88 88 PHE A N 1
ATOM 687 C CA . PHE A 1 88 ? -4.110 3.123 7.968 1.00 96.88 88 PHE A CA 1
ATOM 688 C C . PHE A 1 88 ? -4.372 2.407 6.648 1.00 96.88 88 PHE A C 1
ATOM 690 O O . PHE A 1 88 ? -4.453 1.178 6.586 1.00 96.88 88 PHE A O 1
ATOM 697 N N . VAL A 1 89 ? -4.492 3.201 5.596 1.00 96.88 89 VAL A N 1
ATOM 698 C CA . VAL A 1 89 ? -4.539 2.744 4.214 1.00 96.88 89 VAL A CA 1
ATOM 699 C C . VAL A 1 89 ? -3.218 3.116 3.570 1.00 96.88 89 VAL A C 1
ATOM 701 O O . VAL A 1 89 ? -2.794 4.270 3.653 1.00 96.88 89 VAL A O 1
ATOM 704 N N . VAL A 1 90 ? -2.569 2.137 2.952 1.00 97.69 90 VAL A N 1
ATOM 705 C CA . VAL A 1 90 ? -1.408 2.332 2.093 1.00 97.69 90 VAL A CA 1
ATOM 706 C C . VAL A 1 90 ? -1.891 2.209 0.658 1.00 97.69 90 VAL A C 1
ATOM 708 O O . VAL A 1 90 ? -2.387 1.162 0.248 1.00 97.69 90 VAL A O 1
ATOM 711 N N . GLU A 1 91 ? -1.751 3.284 -0.098 1.00 96.56 91 GLU A N 1
ATOM 712 C CA . GLU A 1 91 ? -2.168 3.365 -1.494 1.00 96.56 91 GLU A CA 1
ATOM 713 C C . GLU A 1 91 ? -0.977 3.820 -2.332 1.00 96.56 91 GLU A C 1
ATOM 715 O O . GLU A 1 91 ? -0.168 4.654 -1.907 1.00 96.56 91 GLU A O 1
ATOM 720 N N . GLY A 1 92 ? -0.835 3.226 -3.508 1.00 96.69 92 GLY A N 1
ATOM 721 C CA . GLY A 1 92 ? 0.341 3.445 -4.324 1.00 96.69 92 GLY A CA 1
ATOM 722 C C . GLY A 1 92 ? 0.300 2.687 -5.631 1.00 96.69 92 GLY A C 1
ATOM 723 O O . GLY A 1 92 ? -0.728 2.152 -6.038 1.00 96.69 92 GLY A O 1
ATOM 724 N N . MET A 1 93 ? 1.454 2.625 -6.275 1.00 96.56 93 MET A N 1
ATOM 725 C CA . MET A 1 93 ? 1.666 1.875 -7.497 1.00 96.56 93 MET A CA 1
ATOM 726 C C . MET A 1 93 ? 3.016 1.174 -7.504 1.00 96.56 93 MET A C 1
ATOM 728 O O . MET A 1 93 ? 3.993 1.643 -6.919 1.00 96.56 93 MET A O 1
ATOM 732 N N . VAL A 1 94 ? 3.055 0.051 -8.206 1.00 96.88 94 VAL A N 1
ATOM 733 C CA . VAL A 1 94 ? 4.272 -0.654 -8.592 1.00 96.88 94 VAL A CA 1
ATOM 734 C C . VAL A 1 94 ? 4.655 -0.183 -9.987 1.00 96.88 94 VAL A C 1
ATOM 736 O O . VAL A 1 94 ? 3.808 -0.189 -10.874 1.00 96.88 94 VAL A O 1
ATOM 739 N N . VAL A 1 95 ? 5.905 0.216 -10.188 1.00 96.06 95 VAL A N 1
ATOM 740 C CA . VAL A 1 95 ? 6.453 0.676 -11.471 1.00 96.06 95 VAL A CA 1
ATOM 741 C C . VAL A 1 95 ? 7.490 -0.333 -11.956 1.00 96.06 95 VAL A C 1
ATOM 743 O O . VAL A 1 95 ? 8.361 -0.737 -11.183 1.00 96.06 95 VAL A O 1
ATOM 746 N N . ASP A 1 96 ? 7.430 -0.717 -13.232 1.00 93.94 96 ASP A N 1
ATOM 747 C CA . ASP A 1 96 ? 8.316 -1.713 -13.864 1.00 93.94 96 ASP A CA 1
ATOM 748 C C . ASP A 1 96 ? 9.747 -1.235 -14.160 1.00 93.94 96 ASP A C 1
ATOM 750 O O . ASP A 1 96 ? 10.396 -1.700 -15.099 1.00 93.94 96 ASP A O 1
ATOM 754 N N . ARG A 1 97 ? 10.261 -0.305 -13.356 1.00 92.88 97 ARG A N 1
ATOM 755 C CA . ARG A 1 97 ? 11.635 0.188 -13.455 1.00 92.88 97 ARG A CA 1
ATOM 756 C C . ARG A 1 97 ? 12.089 0.868 -12.162 1.00 92.88 97 ARG A C 1
ATOM 758 O O . ARG A 1 97 ? 11.248 1.362 -11.403 1.00 92.88 97 ARG A O 1
ATOM 765 N N . PRO A 1 98 ? 13.408 0.997 -11.948 1.00 93.94 98 PRO A N 1
ATOM 766 C CA . PRO A 1 98 ? 13.965 1.842 -10.900 1.00 93.94 98 PRO A CA 1
ATOM 767 C C . PRO A 1 98 ? 13.643 3.315 -11.171 1.00 93.94 98 PRO A C 1
ATOM 769 O O . PRO A 1 98 ? 14.027 3.858 -12.207 1.00 93.94 98 PRO A O 1
ATOM 772 N N . VAL A 1 99 ? 12.945 3.968 -10.245 1.00 94.62 99 VAL A N 1
ATOM 773 C CA . VAL A 1 99 ? 12.661 5.410 -10.290 1.00 94.62 99 VAL A CA 1
ATOM 774 C C . VAL A 1 99 ? 12.723 6.006 -8.887 1.00 94.62 99 VAL A C 1
ATOM 776 O O . VAL A 1 99 ? 12.462 5.329 -7.899 1.00 94.62 99 VAL A O 1
ATOM 779 N N . SER A 1 100 ? 13.060 7.290 -8.792 1.00 95.19 100 SER A N 1
ATOM 780 C CA . SER A 1 100 ? 13.017 8.040 -7.530 1.00 95.19 100 SER A CA 1
ATOM 781 C C . SER A 1 100 ? 12.513 9.465 -7.790 1.00 95.19 100 SER A C 1
ATOM 783 O O . SER A 1 100 ? 13.293 10.420 -7.760 1.00 95.19 100 SER A O 1
ATOM 785 N N . PRO A 1 101 ? 11.232 9.615 -8.174 1.00 95.62 101 PRO A N 1
ATOM 786 C CA . PRO A 1 101 ? 10.659 10.920 -8.470 1.00 95.62 101 PRO A CA 1
ATOM 787 C C . PRO A 1 101 ? 10.467 11.749 -7.185 1.00 95.62 101 PRO A C 1
ATOM 789 O O . PRO A 1 101 ? 10.356 11.185 -6.092 1.00 95.62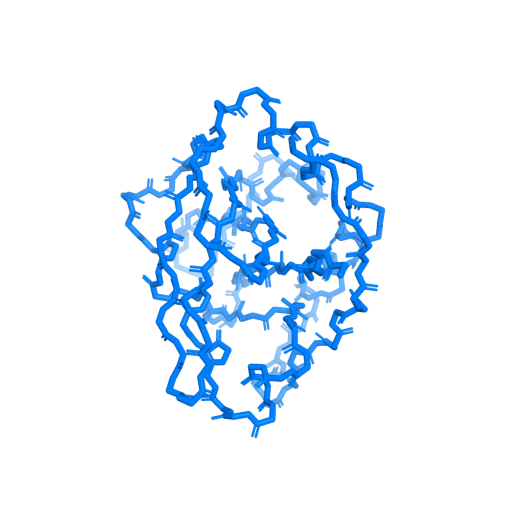 101 PRO A O 1
ATOM 792 N N . PRO A 1 102 ? 10.378 13.086 -7.286 1.00 96.94 102 PRO A N 1
ATOM 793 C CA . PRO A 1 102 ? 10.068 13.936 -6.140 1.00 96.94 102 PRO A CA 1
ATOM 794 C C . PRO A 1 102 ? 8.710 13.581 -5.499 1.00 96.94 102 PRO A C 1
ATOM 796 O O . PRO A 1 102 ? 7.781 13.208 -6.220 1.00 96.94 102 PRO A O 1
ATOM 799 N N . PRO A 1 103 ? 8.522 13.783 -4.179 1.00 96.38 103 PRO A N 1
ATOM 800 C CA . PRO A 1 103 ? 7.270 13.450 -3.489 1.00 96.38 103 PRO A CA 1
ATOM 801 C C . PRO A 1 103 ? 6.001 14.046 -4.118 1.00 96.38 103 PRO A C 1
ATOM 803 O O . PRO A 1 103 ? 4.971 13.380 -4.159 1.00 96.38 103 PRO A O 1
ATOM 806 N N . ALA A 1 104 ? 6.068 15.266 -4.662 1.00 96.44 104 ALA A N 1
ATOM 807 C CA . ALA A 1 104 ? 4.932 15.910 -5.332 1.00 96.44 104 ALA A CA 1
ATOM 808 C C . ALA A 1 104 ? 4.472 15.160 -6.597 1.00 96.44 104 ALA A C 1
ATOM 810 O O . ALA A 1 104 ? 3.286 15.113 -6.903 1.00 96.44 104 ALA A O 1
ATOM 811 N N . MET A 1 105 ? 5.406 14.535 -7.310 1.00 96.44 105 MET A N 1
ATOM 812 C CA . MET A 1 105 ? 5.119 13.747 -8.506 1.00 96.44 105 MET A CA 1
ATOM 813 C C . MET A 1 105 ? 4.555 12.371 -8.143 1.00 96.44 105 MET A C 1
ATOM 815 O O . MET A 1 105 ? 3.619 11.907 -8.784 1.00 96.44 105 MET A O 1
ATOM 819 N N . ILE A 1 106 ? 5.057 11.756 -7.064 1.00 96.38 106 ILE A N 1
ATOM 820 C CA . ILE A 1 106 ? 4.459 10.539 -6.488 1.00 96.38 106 ILE A CA 1
ATOM 821 C C . ILE A 1 106 ? 3.009 10.812 -6.087 1.00 96.38 106 ILE A C 1
ATOM 823 O O . ILE A 1 106 ? 2.120 10.038 -6.420 1.00 96.38 106 ILE A O 1
ATOM 827 N N . GLN A 1 107 ? 2.779 11.928 -5.394 1.00 95.62 107 GLN A N 1
ATOM 828 C CA . GLN A 1 107 ? 1.459 12.362 -4.956 1.00 95.62 107 GLN A CA 1
ATOM 829 C C . GLN A 1 107 ? 0.486 12.488 -6.136 1.00 95.62 107 GLN A C 1
ATOM 831 O O . GLN A 1 107 ? -0.564 11.850 -6.114 1.00 95.62 107 GLN A O 1
ATOM 836 N N . ALA A 1 108 ? 0.869 13.230 -7.180 1.00 94.50 108 ALA A N 1
ATOM 837 C CA . ALA A 1 108 ? 0.048 13.412 -8.376 1.00 94.50 108 ALA A CA 1
ATOM 838 C C . ALA A 1 108 ? -0.235 12.087 -9.106 1.00 94.50 108 ALA A C 1
ATOM 840 O O . ALA A 1 108 ? -1.366 11.834 -9.512 1.00 94.50 108 ALA A O 1
ATOM 841 N N . ALA A 1 109 ? 0.770 11.212 -9.229 1.00 93.31 109 ALA A N 1
ATOM 842 C CA . ALA A 1 109 ? 0.597 9.907 -9.860 1.00 93.31 109 ALA A CA 1
ATOM 843 C C . ALA A 1 109 ? -0.382 9.021 -9.071 1.00 93.31 109 ALA A C 1
ATOM 845 O O . ALA A 1 109 ? -1.235 8.361 -9.661 1.00 93.31 10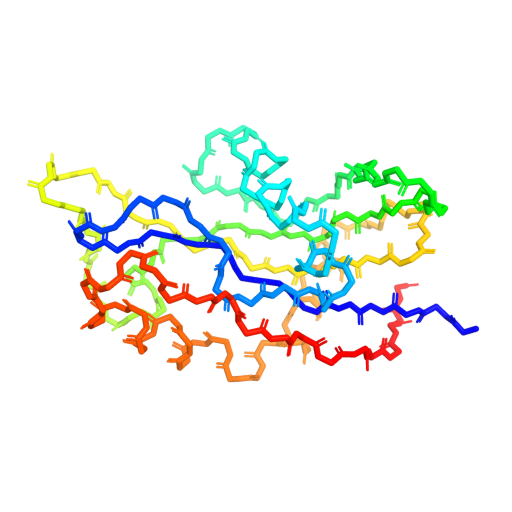9 ALA A O 1
ATOM 846 N N . ILE A 1 110 ? -0.281 9.007 -7.736 1.00 93.31 110 ILE A N 1
ATOM 847 C CA . ILE A 1 110 ? -1.218 8.263 -6.887 1.00 93.31 110 ILE A CA 1
ATOM 848 C C . ILE A 1 110 ? -2.631 8.803 -7.086 1.00 93.31 110 ILE A C 1
ATOM 850 O O . ILE A 1 110 ? -3.524 8.002 -7.335 1.00 93.31 110 ILE A O 1
ATOM 854 N N . GLU A 1 111 ? -2.821 10.126 -7.024 1.00 92.12 111 GLU A N 1
ATOM 855 C CA . GLU A 1 111 ? -4.126 10.784 -7.189 1.00 92.12 111 GLU A CA 1
ATOM 856 C C . GLU A 1 111 ? -4.804 10.463 -8.522 1.00 92.12 111 GLU A C 1
ATOM 858 O O . GLU A 1 111 ? -5.990 10.136 -8.525 1.00 92.12 111 GLU A O 1
ATOM 863 N N . ASP A 1 112 ? -4.055 10.469 -9.626 1.00 89.38 112 ASP A N 1
ATOM 864 C CA . ASP A 1 112 ? -4.552 10.060 -10.948 1.00 89.38 112 ASP A CA 1
ATOM 865 C C . ASP A 1 112 ? -5.046 8.597 -10.955 1.00 89.38 112 ASP A C 1
ATOM 867 O O . ASP A 1 112 ? -6.029 8.236 -11.604 1.00 89.38 112 ASP A O 1
ATOM 871 N N . GLY A 1 113 ? -4.406 7.742 -10.155 1.00 83.75 113 GLY A N 1
ATOM 872 C CA . GLY A 1 113 ? -4.766 6.338 -9.986 1.00 83.75 113 GLY A CA 1
ATOM 873 C C . GLY A 1 113 ? -5.872 6.046 -8.963 1.00 83.75 113 GLY A C 1
ATOM 874 O O . GLY A 1 113 ? -6.306 4.894 -8.892 1.00 83.75 113 GLY A O 1
ATOM 875 N N . LEU A 1 114 ? -6.340 7.027 -8.173 1.00 82.50 114 LEU A N 1
ATOM 876 C CA . LEU A 1 114 ? -7.223 6.793 -7.012 1.00 82.50 114 LEU A CA 1
ATOM 877 C C . LEU A 1 114 ? -8.655 6.360 -7.346 1.00 82.50 114 LEU A C 1
ATOM 879 O O . LEU A 1 114 ? -9.373 5.917 -6.446 1.00 82.50 114 LEU A O 1
ATOM 883 N N . THR A 1 115 ? -9.100 6.467 -8.600 1.00 80.31 115 THR A N 1
ATOM 884 C CA . THR A 1 115 ? -10.489 6.154 -8.966 1.00 80.31 115 THR A CA 1
ATOM 885 C C . THR A 1 115 ? -10.876 4.729 -8.547 1.00 80.31 115 THR A C 1
ATOM 887 O O . THR A 1 115 ? -10.335 3.752 -9.062 1.00 80.31 115 THR A O 1
ATOM 890 N N . GLY A 1 116 ? -11.833 4.615 -7.617 1.00 81.25 116 GLY A N 1
ATOM 891 C CA . GLY A 1 116 ? -12.378 3.344 -7.119 1.00 81.25 116 GLY A CA 1
ATOM 892 C C . GLY A 1 116 ? -11.617 2.700 -5.951 1.00 81.25 116 GLY A C 1
ATOM 893 O O . GLY A 1 116 ? -12.126 1.752 -5.357 1.00 81.25 116 GLY A O 1
ATOM 894 N N . LEU A 1 117 ? -10.443 3.214 -5.556 1.00 87.06 117 LEU A N 1
ATOM 895 C CA . LEU A 1 117 ? -9.678 2.651 -4.433 1.00 87.06 117 LEU A CA 1
ATOM 896 C C . LEU A 1 117 ? -10.409 2.795 -3.090 1.00 87.06 117 LEU A C 1
ATOM 898 O O . LEU A 1 117 ? -10.356 1.895 -2.253 1.00 87.06 117 LEU A O 1
ATOM 902 N N . GLU A 1 118 ? -11.139 3.892 -2.888 1.00 91.06 118 GLU A N 1
ATOM 903 C CA . GLU A 1 118 ? -11.903 4.106 -1.653 1.00 91.06 118 GLU A CA 1
ATOM 904 C C . GLU A 1 118 ? -13.052 3.108 -1.492 1.00 91.06 118 GLU A C 1
ATOM 906 O O . GLU A 1 118 ? -13.324 2.647 -0.383 1.00 91.06 118 GLU A O 1
ATOM 911 N N . ASP A 1 119 ? -13.695 2.726 -2.595 1.00 93.00 119 ASP A N 1
ATOM 912 C CA . ASP A 1 119 ? -14.771 1.737 -2.575 1.00 93.00 119 ASP A CA 1
ATOM 913 C C . ASP A 1 119 ? -14.234 0.347 -2.226 1.00 93.00 119 ASP A C 1
ATOM 915 O O . ASP A 1 119 ? -14.889 -0.393 -1.493 1.00 93.00 119 ASP A O 1
ATOM 919 N N . LEU A 1 120 ? -13.002 0.026 -2.641 1.00 94.44 120 LEU A N 1
ATOM 920 C CA . LEU A 1 120 ? -12.311 -1.189 -2.200 1.00 94.44 120 LEU A CA 1
ATOM 921 C C . LEU A 1 120 ? -12.034 -1.176 -0.695 1.00 94.44 120 LEU A C 1
ATOM 923 O O . LEU A 1 120 ? -12.253 -2.188 -0.032 1.00 94.44 120 LEU A O 1
ATOM 927 N N . VAL A 1 121 ? -11.611 -0.038 -0.133 1.00 94.62 121 VAL A N 1
ATOM 928 C CA . VAL A 1 121 ? -11.429 0.101 1.322 1.00 94.62 121 VAL A CA 1
ATOM 929 C C . VAL A 1 121 ? -12.761 -0.078 2.052 1.00 94.62 121 VAL A C 1
ATOM 931 O O . VAL A 1 121 ? -12.818 -0.807 3.041 1.00 94.62 121 VAL A O 1
ATOM 934 N N . ARG A 1 122 ? -13.848 0.535 1.565 1.00 94.38 122 ARG A N 1
ATOM 935 C CA . ARG A 1 122 ? -15.192 0.397 2.157 1.00 94.38 122 ARG A CA 1
ATOM 936 C C . ARG A 1 122 ? -15.710 -1.036 2.080 1.00 94.38 122 ARG A C 1
ATOM 938 O O . ARG A 1 122 ? -16.254 -1.528 3.065 1.00 94.38 122 ARG A O 1
ATOM 945 N N . ALA A 1 123 ? -15.518 -1.709 0.947 1.00 93.75 123 ALA A N 1
ATOM 946 C CA . ALA A 1 123 ? -15.890 -3.108 0.780 1.00 93.75 123 ALA A CA 1
ATOM 947 C C . ALA A 1 123 ? -15.089 -4.004 1.732 1.00 93.75 123 ALA A C 1
ATOM 949 O O . ALA A 1 123 ? -15.674 -4.806 2.456 1.00 93.75 123 ALA A O 1
ATOM 950 N N . PHE A 1 124 ? -13.767 -3.819 1.796 1.00 94.88 124 PHE A N 1
ATOM 951 C CA . PHE A 1 124 ? -12.896 -4.574 2.694 1.00 94.88 124 PHE A CA 1
ATOM 952 C C . PHE A 1 124 ? -13.204 -4.321 4.176 1.00 94.88 124 PHE A C 1
ATOM 954 O O . PHE A 1 124 ? -13.083 -5.224 5.001 1.00 94.88 124 PHE A O 1
ATOM 961 N N . TRP A 1 125 ? -13.653 -3.118 4.535 1.00 93.62 125 TRP A N 1
ATOM 962 C CA . TRP A 1 125 ? -14.030 -2.786 5.909 1.00 93.62 125 TRP A CA 1
ATOM 963 C C . TRP A 1 125 ? -15.159 -3.666 6.465 1.00 93.62 125 TRP A C 1
ATOM 965 O O . TRP A 1 125 ? -15.228 -3.865 7.676 1.00 93.62 125 TRP A O 1
ATOM 975 N N . GLN A 1 126 ? -16.016 -4.201 5.591 1.00 92.19 126 GLN A N 1
ATOM 976 C CA . GLN A 1 126 ? -17.137 -5.078 5.946 1.00 92.19 126 GLN A CA 1
ATOM 977 C C . GLN A 1 126 ? -16.788 -6.576 5.872 1.00 92.19 126 GLN A C 1
ATOM 979 O O . GLN A 1 126 ? -17.669 -7.413 6.050 1.00 92.19 126 GLN A O 1
ATOM 984 N N . GLN A 1 127 ? -15.536 -6.932 5.565 1.00 92.38 127 GLN A N 1
ATOM 985 C CA . GLN A 1 127 ? -15.121 -8.326 5.404 1.00 92.38 127 GLN A CA 1
ATOM 986 C C . GLN A 1 127 ? -14.625 -8.950 6.711 1.00 92.38 127 GLN A C 1
ATOM 988 O O . GLN A 1 127 ? -13.904 -8.322 7.483 1.00 92.38 127 GLN A O 1
ATOM 993 N N . SER A 1 128 ? -14.924 -10.236 6.871 1.00 91.56 128 SER A N 1
ATOM 994 C CA . SER A 1 128 ? -14.383 -11.098 7.933 1.00 91.56 128 SER A CA 1
ATOM 995 C C . SER A 1 128 ? -13.677 -12.339 7.376 1.00 91.56 128 SER A C 1
ATOM 997 O O . SER A 1 128 ? -13.134 -13.133 8.137 1.00 91.56 128 SER A O 1
ATOM 999 N N . ASP A 1 129 ? -13.698 -12.528 6.052 1.00 91.19 129 ASP A N 1
ATOM 1000 C CA . ASP A 1 129 ? -13.093 -13.684 5.393 1.00 91.19 129 ASP A CA 1
ATOM 1001 C C . ASP A 1 129 ? -11.592 -13.467 5.166 1.00 91.19 129 ASP A C 1
ATOM 1003 O O . ASP A 1 129 ? -11.159 -12.635 4.364 1.00 91.19 129 ASP A O 1
ATOM 1007 N N . GLU A 1 130 ? -10.783 -14.243 5.876 1.00 85.25 130 GLU A N 1
ATOM 1008 C CA . GLU A 1 130 ? -9.331 -14.219 5.752 1.00 85.25 130 GLU A CA 1
ATOM 1009 C C . GLU A 1 130 ? -8.846 -14.856 4.437 1.00 85.25 130 GLU A C 1
ATOM 1011 O O . GLU A 1 130 ? -7.788 -14.482 3.931 1.00 85.25 130 GLU A O 1
ATOM 1016 N N . ALA A 1 131 ? -9.630 -15.735 3.809 1.00 87.38 131 ALA A N 1
ATOM 1017 C CA . ALA A 1 131 ? -9.242 -16.426 2.580 1.00 87.38 131 ALA A CA 1
ATOM 1018 C C . ALA A 1 131 ? -9.469 -15.601 1.299 1.00 87.38 131 ALA A C 1
ATOM 1020 O O . ALA A 1 131 ? -9.016 -16.008 0.229 1.00 87.38 131 ALA A O 1
ATOM 1021 N N . ALA A 1 132 ? -10.136 -14.445 1.389 1.00 86.75 132 ALA A N 1
ATOM 1022 C CA . ALA A 1 132 ? -10.412 -13.597 0.234 1.00 86.75 132 ALA A CA 1
ATOM 1023 C C . ALA A 1 132 ? -9.103 -13.130 -0.446 1.00 86.75 132 ALA A C 1
ATOM 1025 O O . ALA A 1 132 ? -8.285 -12.464 0.202 1.00 86.75 132 ALA A O 1
ATOM 1026 N N . PRO A 1 133 ? -8.878 -13.456 -1.734 1.00 88.19 133 PRO A N 1
ATOM 1027 C CA . PRO A 1 133 ? -7.672 -13.039 -2.436 1.00 88.19 133 PRO A CA 1
ATOM 1028 C C . PRO A 1 133 ? -7.710 -11.536 -2.766 1.00 88.19 133 PRO A C 1
ATOM 1030 O O . PRO A 1 133 ? -8.795 -10.960 -2.914 1.00 88.19 133 PRO A O 1
ATOM 1033 N N . PRO A 1 134 ? -6.543 -10.890 -2.935 1.00 91.75 134 PRO A N 1
ATOM 1034 C CA . PRO A 1 134 ? -6.475 -9.536 -3.471 1.00 91.75 134 PRO A CA 1
ATOM 1035 C C . PRO A 1 134 ? -7.067 -9.464 -4.883 1.00 91.75 134 PRO A C 1
ATOM 1037 O O . PRO A 1 134 ? -6.990 -10.407 -5.673 1.00 91.75 134 PRO A O 1
ATOM 1040 N N . GLN A 1 135 ? -7.612 -8.303 -5.232 1.00 94.50 135 GLN A N 1
ATOM 1041 C CA . GLN A 1 135 ? -8.038 -8.015 -6.596 1.00 94.50 135 GLN A CA 1
ATOM 1042 C C . GLN A 1 135 ? -6.831 -7.725 -7.495 1.00 94.50 135 GLN A C 1
ATOM 1044 O O . GLN A 1 135 ? -5.846 -7.115 -7.071 1.00 94.50 135 GLN A O 1
ATOM 1049 N N . VAL A 1 136 ? -6.933 -8.125 -8.765 1.00 95.25 136 VAL A N 1
ATOM 1050 C CA . VAL A 1 136 ? -5.901 -7.876 -9.776 1.00 95.25 136 VAL A CA 1
ATOM 1051 C C . VAL A 1 136 ? -5.985 -6.431 -10.264 1.00 95.25 136 VAL A C 1
ATOM 1053 O O . VAL A 1 136 ? -6.986 -6.005 -10.839 1.00 95.25 136 VAL A O 1
ATOM 1056 N N . ALA A 1 137 ? -4.901 -5.685 -10.088 1.00 93.38 137 ALA A N 1
ATOM 1057 C CA . ALA A 1 137 ? -4.750 -4.350 -10.636 1.00 93.38 137 ALA A CA 1
ATOM 1058 C C . ALA A 1 137 ? -4.466 -4.403 -12.146 1.00 93.38 137 ALA A C 1
ATOM 1060 O O . ALA A 1 137 ? -3.573 -5.144 -12.573 1.00 93.38 137 ALA A O 1
ATOM 1061 N N . PRO A 1 138 ? -5.154 -3.593 -12.970 1.00 90.69 138 PRO A N 1
ATOM 1062 C CA . PRO A 1 138 ? -4.813 -3.463 -14.379 1.00 90.69 138 PRO A CA 1
ATOM 1063 C C . PRO A 1 138 ? -3.478 -2.726 -14.550 1.00 90.69 138 PRO A C 1
ATOM 1065 O O . PRO A 1 138 ? -3.172 -1.793 -13.805 1.00 90.69 138 PRO A O 1
ATOM 1068 N N . CYS A 1 139 ? -2.709 -3.118 -15.568 1.00 91.38 139 CYS A N 1
ATOM 1069 C CA . CYS A 1 139 ? -1.542 -2.354 -16.006 1.00 91.38 139 CYS A CA 1
ATOM 1070 C C . CYS A 1 139 ? -2.000 -1.039 -16.643 1.00 91.38 139 CYS A C 1
ATOM 1072 O O . CYS A 1 139 ? -2.930 -1.033 -17.455 1.00 91.38 139 CYS A O 1
ATOM 1074 N N . ARG A 1 140 ? -1.334 0.063 -16.309 1.00 89.50 140 ARG A N 1
ATOM 1075 C CA . ARG A 1 140 ? -1.566 1.384 -16.889 1.00 89.50 140 ARG A CA 1
ATOM 1076 C C . ARG A 1 140 ? -0.244 2.004 -17.337 1.00 89.50 140 ARG A C 1
ATOM 1078 O O . ARG A 1 140 ? 0.801 1.699 -16.765 1.00 89.50 140 ARG A O 1
ATOM 1085 N N . PRO A 1 141 ? -0.255 2.868 -18.362 1.00 87.50 141 PRO A N 1
ATOM 1086 C CA . PRO A 1 141 ? 0.892 3.719 -18.626 1.00 87.50 141 PRO A CA 1
ATOM 1087 C C . PRO A 1 141 ? 1.071 4.706 -17.470 1.00 87.50 141 PRO A C 1
ATOM 1089 O O . PRO A 1 141 ? 0.094 5.185 -16.898 1.00 87.50 141 PRO A O 1
ATOM 1092 N N . ILE A 1 142 ? 2.319 5.044 -17.162 1.00 85.88 142 ILE A N 1
ATOM 1093 C CA . ILE A 1 142 ? 2.650 6.057 -16.161 1.00 85.88 142 ILE A CA 1
ATOM 1094 C C . ILE A 1 142 ? 3.513 7.154 -16.764 1.00 85.88 142 ILE A C 1
ATOM 1096 O O . ILE A 1 142 ? 4.442 6.886 -17.530 1.00 85.88 142 ILE A O 1
ATOM 1100 N N . THR A 1 143 ? 3.219 8.390 -16.371 1.00 79.25 143 THR A N 1
ATOM 1101 C CA . THR A 1 143 ? 4.082 9.544 -16.617 1.00 79.25 143 THR A CA 1
ATOM 1102 C C . THR A 1 143 ? 4.619 10.019 -15.271 1.00 79.25 143 THR A C 1
ATOM 1104 O O . THR A 1 143 ? 3.849 10.433 -14.410 1.00 79.25 143 THR A O 1
ATOM 1107 N N . LEU A 1 144 ? 5.933 9.877 -15.090 1.00 81.12 144 LEU A N 1
ATOM 1108 C CA . LEU A 1 144 ? 6.712 10.434 -13.983 1.00 81.12 144 LEU A CA 1
ATOM 1109 C C . LEU A 1 144 ? 7.640 11.475 -14.597 1.00 81.12 144 LEU A C 1
ATOM 1111 O O . LEU A 1 144 ? 8.435 11.053 -15.470 1.00 81.12 144 LEU A O 1
#